Protein AF-A0A2R6EDV0-F1 (afdb_monomer_lite)

Secondary structure (DSSP, 8-state):
----------------------------------------------SS-HHHHHHHTTTS---TT--SS-SSPPPPPPPPHHHHHHHHHHHHHHHHHHHHHHS---HHHHHHHHHHHHHHHHHHHHHHTT-

Radius of gyration: 31.93 Å; chains: 1; bounding box: 80×55×66 Å

Structure (mmCIF, N/CA/C/O backbone):
data_AF-A0A2R6ED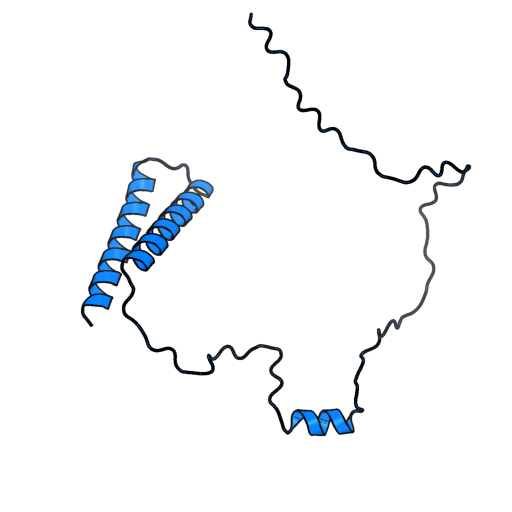V0-F1
#
_entry.id   AF-A0A2R6EDV0-F1
#
loop_
_atom_site.group_PDB
_atom_site.id
_atom_site.type_symbol
_atom_site.label_atom_id
_atom_site.label_alt_id
_atom_site.label_comp_id
_atom_site.label_asym_id
_atom_site.label_entity_id
_atom_site.label_seq_id
_atom_site.pdbx_PDB_ins_code
_atom_site.Cartn_x
_atom_site.Cartn_y
_atom_site.Cartn_z
_atom_site.occupancy
_atom_site.B_iso_or_equiv
_atom_site.auth_seq_id
_atom_site.auth_comp_id
_atom_site.auth_asym_id
_atom_site.auth_atom_id
_atom_site.pdbx_PDB_model_num
ATOM 1 N N . MET A 1 1 ? 41.538 17.116 -21.839 1.00 41.47 1 MET A N 1
ATOM 2 C CA . MET A 1 1 ? 41.287 15.895 -21.054 1.00 41.47 1 MET A CA 1
ATOM 3 C C . MET A 1 1 ? 41.319 16.351 -19.611 1.00 41.47 1 MET A C 1
ATOM 5 O O . MET A 1 1 ? 42.207 17.129 -19.294 1.00 41.47 1 MET A O 1
ATOM 9 N N . ALA A 1 2 ? 40.263 16.077 -18.849 1.00 45.62 2 ALA A N 1
ATOM 10 C CA . ALA A 1 2 ? 40.167 16.469 -17.448 1.00 45.62 2 ALA A CA 1
ATOM 11 C C . ALA A 1 2 ? 40.914 15.415 -16.627 1.00 45.62 2 ALA A C 1
ATOM 13 O O . ALA A 1 2 ? 40.583 14.234 -16.728 1.00 45.62 2 ALA A O 1
ATOM 14 N N . ASP A 1 3 ? 41.948 15.843 -15.910 1.00 56.03 3 ASP A N 1
ATOM 15 C CA . ASP A 1 3 ? 42.656 15.022 -14.933 1.00 56.03 3 ASP A CA 1
ATOM 16 C C . ASP A 1 3 ? 41.869 15.084 -13.620 1.00 56.03 3 ASP A C 1
ATOM 18 O O . ASP A 1 3 ? 42.156 15.894 -12.742 1.00 56.03 3 ASP A O 1
ATOM 22 N N . ASP A 1 4 ? 40.825 14.261 -13.521 1.00 58.25 4 ASP A N 1
ATOM 23 C CA . ASP A 1 4 ? 40.130 13.991 -12.262 1.00 58.25 4 ASP A CA 1
ATOM 24 C C . ASP A 1 4 ? 40.820 12.785 -11.602 1.00 58.25 4 ASP A C 1
ATOM 26 O O . ASP A 1 4 ? 40.333 11.651 -11.620 1.00 58.25 4 ASP A O 1
ATOM 30 N N . GLU A 1 5 ? 42.031 13.017 -11.092 1.00 60.69 5 GLU A N 1
ATOM 31 C CA . GLU A 1 5 ? 42.750 12.059 -10.257 1.00 60.69 5 GLU A CA 1
ATOM 32 C C . GLU A 1 5 ? 42.024 11.939 -8.915 1.00 60.69 5 GLU A C 1
ATOM 34 O O . GLU A 1 5 ? 42.136 12.796 -8.047 1.00 60.69 5 GLU A O 1
ATOM 39 N N . ALA A 1 6 ? 41.236 10.870 -8.807 1.00 57.75 6 ALA A N 1
ATOM 40 C CA . ALA A 1 6 ? 40.960 10.110 -7.597 1.00 57.75 6 ALA A CA 1
ATOM 41 C C . ALA A 1 6 ? 41.146 10.876 -6.273 1.00 57.75 6 ALA A C 1
ATOM 43 O O . ALA A 1 6 ? 42.184 10.774 -5.616 1.00 57.75 6 ALA A O 1
ATOM 44 N N . ASP A 1 7 ? 40.064 11.503 -5.807 1.00 60.75 7 ASP A N 1
ATOM 45 C CA . ASP A 1 7 ? 39.774 11.569 -4.376 1.00 60.75 7 ASP A CA 1
ATOM 46 C C . ASP A 1 7 ? 39.619 10.124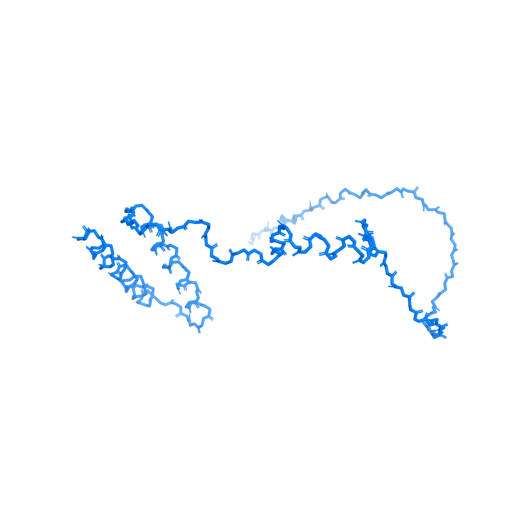 -3.864 1.00 60.75 7 ASP A C 1
ATOM 48 O O . ASP A 1 7 ? 38.520 9.592 -3.695 1.00 60.75 7 ASP A O 1
ATOM 52 N N . GLU A 1 8 ? 40.745 9.428 -3.713 1.00 64.31 8 GLU A N 1
ATOM 53 C CA . GLU A 1 8 ? 40.834 8.128 -3.080 1.00 64.31 8 GLU A CA 1
ATOM 54 C C . GLU A 1 8 ? 40.611 8.350 -1.590 1.00 64.31 8 GLU A C 1
ATOM 56 O O . GLU A 1 8 ? 41.459 8.880 -0.871 1.00 64.31 8 GLU A O 1
ATOM 61 N N . TRP A 1 9 ? 39.425 7.971 -1.137 1.00 64.81 9 TRP A N 1
ATOM 62 C CA . TRP A 1 9 ? 39.020 8.025 0.255 1.00 64.81 9 TRP A CA 1
ATOM 63 C C . TRP A 1 9 ? 39.997 7.200 1.104 1.00 64.81 9 TRP A C 1
ATOM 65 O O . TRP A 1 9 ? 39.885 5.979 1.201 1.00 64.81 9 TRP A O 1
ATOM 75 N N . ARG A 1 10 ? 40.975 7.865 1.727 1.00 59.44 10 ARG A N 1
ATOM 76 C CA . ARG A 1 10 ? 41.903 7.254 2.682 1.00 59.44 10 ARG A CA 1
ATOM 77 C C . ARG A 1 10 ? 41.228 7.197 4.046 1.00 59.44 10 ARG A C 1
ATOM 79 O O . ARG A 1 10 ? 41.214 8.172 4.791 1.00 59.44 10 ARG A O 1
ATOM 86 N N . PHE A 1 11 ? 40.658 6.040 4.364 1.00 53.22 11 PHE A N 1
ATOM 87 C CA . PHE A 1 11 ? 40.275 5.710 5.731 1.00 53.22 11 PHE A CA 1
ATOM 88 C C . PHE A 1 11 ? 41.572 5.554 6.537 1.00 53.22 11 PHE A C 1
ATOM 90 O O . PHE A 1 11 ? 42.304 4.584 6.350 1.00 53.22 11 PHE A O 1
ATOM 97 N N . SER A 1 12 ? 41.909 6.524 7.387 1.00 60.94 12 SER A N 1
ATOM 98 C CA . SER A 1 12 ? 42.951 6.332 8.394 1.00 60.94 12 SER A CA 1
ATOM 99 C C . SER A 1 12 ? 42.396 5.371 9.443 1.00 60.94 12 SER A C 1
ATOM 101 O O . SER A 1 12 ? 41.652 5.780 10.334 1.00 60.94 12 SER A O 1
ATOM 103 N N . VAL A 1 13 ? 42.685 4.081 9.271 1.00 62.53 13 VAL A N 1
ATOM 104 C CA . VAL A 1 13 ? 42.535 3.079 10.327 1.00 62.53 13 VAL A CA 1
ATOM 105 C C . VAL A 1 13 ? 43.609 3.399 11.359 1.00 62.53 13 VAL A C 1
ATOM 107 O O . VAL A 1 13 ? 44.797 3.278 11.076 1.00 62.53 13 VAL A O 1
ATOM 110 N N . ASP A 1 14 ? 43.177 3.896 12.511 1.00 64.81 14 ASP A N 1
ATOM 111 C CA . ASP A 1 14 ? 44.024 4.007 13.692 1.00 64.81 14 ASP A CA 1
ATOM 112 C C . ASP A 1 14 ? 44.244 2.573 14.195 1.00 64.81 14 ASP A C 1
ATOM 114 O O . ASP A 1 14 ? 43.309 1.911 14.654 1.00 64.81 14 ASP A O 1
ATOM 118 N N . GLU A 1 15 ? 45.445 2.045 13.969 1.00 62.72 15 GLU A N 1
ATOM 119 C CA . GLU A 1 15 ? 45.875 0.724 14.426 1.00 62.72 15 GLU A CA 1
ATOM 120 C C . GLU A 1 15 ? 45.986 0.777 15.957 1.00 62.72 15 GLU A C 1
ATOM 122 O O . GLU A 1 15 ? 46.938 1.321 16.510 1.00 62.72 15 GLU A O 1
ATOM 127 N N . VAL A 1 16 ? 44.980 0.259 16.662 1.00 62.09 16 VAL A N 1
ATOM 128 C CA . VAL A 1 16 ? 45.017 0.081 18.120 1.00 62.09 16 VAL A CA 1
ATOM 129 C C . VAL A 1 16 ? 45.170 -1.400 18.440 1.00 62.09 16 VAL A C 1
ATOM 131 O O . VAL A 1 16 ? 44.193 -2.115 18.662 1.00 62.09 16 VAL A O 1
ATOM 134 N N . GLY A 1 17 ? 46.424 -1.842 18.481 1.00 51.31 17 GLY A N 1
ATOM 135 C CA . GLY A 1 17 ? 46.855 -3.121 19.036 1.00 51.31 17 GLY A CA 1
ATOM 136 C C . GLY A 1 17 ? 48.156 -2.912 19.821 1.00 51.31 17 GLY A C 1
ATOM 137 O O . GLY A 1 17 ? 49.001 -2.155 19.353 1.00 51.31 17 GLY A O 1
ATOM 138 N N . PRO A 1 18 ? 48.301 -3.479 21.032 1.00 59.28 18 PRO A N 1
ATOM 139 C CA . PRO A 1 18 ? 49.484 -3.263 21.858 1.00 59.28 18 PRO A CA 1
ATOM 140 C C . PRO A 1 18 ? 50.734 -3.855 21.190 1.00 59.28 18 PRO A C 1
ATOM 142 O O . PRO A 1 18 ? 50.713 -5.001 20.745 1.00 59.28 18 PRO A O 1
ATOM 145 N N . ASP A 1 19 ? 51.796 -3.050 21.129 1.00 60.91 19 ASP A N 1
ATOM 146 C CA . ASP A 1 19 ? 53.118 -3.440 20.637 1.00 60.91 19 ASP A CA 1
ATOM 147 C C . ASP A 1 19 ? 53.734 -4.506 21.556 1.00 60.91 19 ASP A C 1
ATOM 149 O O . ASP A 1 19 ? 54.302 -4.164 22.589 1.00 60.91 19 ASP A O 1
ATOM 153 N N . ASP A 1 20 ? 53.661 -5.777 21.162 1.00 51.28 20 ASP A N 1
ATOM 154 C CA . ASP A 1 20 ? 54.466 -6.855 21.742 1.00 51.28 20 ASP A CA 1
ATOM 155 C C . ASP A 1 20 ? 55.072 -7.698 20.600 1.00 51.28 20 ASP A C 1
ATOM 157 O O . ASP A 1 20 ? 54.570 -8.760 20.227 1.00 51.28 20 ASP A O 1
ATOM 161 N N . GLU A 1 21 ? 56.159 -7.200 20.000 1.00 47.72 21 GLU A N 1
ATOM 162 C CA . GLU A 1 21 ? 57.048 -8.001 19.151 1.00 47.72 21 GLU A CA 1
ATOM 163 C C . GLU A 1 21 ? 58.060 -8.755 20.027 1.00 47.72 21 GLU A C 1
ATOM 165 O O . GLU A 1 21 ? 59.208 -8.339 20.158 1.00 47.72 21 GLU A O 1
ATOM 170 N N . ASP A 1 22 ? 57.645 -9.890 20.595 1.00 48.06 22 ASP A N 1
ATOM 171 C CA . ASP A 1 22 ? 58.561 -10.900 21.136 1.00 48.06 22 ASP A CA 1
ATOM 172 C C . ASP A 1 22 ? 58.497 -12.180 20.278 1.00 48.06 22 ASP A C 1
ATOM 174 O O . ASP A 1 22 ? 57.624 -13.033 20.404 1.00 48.06 22 ASP A O 1
ATOM 178 N N . GLU A 1 23 ? 59.449 -12.250 19.349 1.00 45.22 23 GLU A N 1
ATOM 179 C CA . GLU A 1 23 ? 60.275 -13.409 18.988 1.00 45.22 23 GLU A CA 1
ATOM 180 C C . GLU A 1 23 ? 59.673 -14.835 18.834 1.00 45.22 23 GLU A C 1
ATOM 182 O O . GLU A 1 23 ? 59.337 -15.536 19.784 1.00 45.22 23 GLU A O 1
ATOM 187 N N . ASN A 1 24 ? 59.875 -15.347 17.611 1.00 37.47 24 ASN A N 1
ATOM 188 C CA . ASN A 1 24 ? 60.375 -16.692 17.277 1.00 37.47 24 ASN A CA 1
ATOM 189 C C . ASN A 1 24 ? 59.424 -17.913 17.225 1.00 37.47 24 ASN A C 1
ATOM 191 O O . ASN A 1 24 ? 59.186 -18.613 18.201 1.00 37.47 24 ASN A O 1
ATOM 195 N N . GLU A 1 25 ? 59.139 -18.275 15.965 1.00 47.78 25 GLU A N 1
ATOM 196 C CA . GLU A 1 25 ? 59.270 -19.613 15.358 1.00 47.78 25 GLU A CA 1
ATOM 197 C C . GLU A 1 25 ? 58.378 -20.789 15.813 1.00 47.78 25 GLU A C 1
ATOM 199 O O . GLU A 1 25 ? 58.382 -21.199 16.971 1.00 47.78 25 GLU A O 1
ATOM 204 N N . ARG A 1 26 ? 57.859 -21.477 14.771 1.00 40.47 26 ARG A N 1
ATOM 205 C CA . ARG A 1 26 ? 57.328 -22.863 14.673 1.00 40.47 26 ARG A CA 1
ATOM 206 C C . ARG A 1 26 ? 55.802 -22.913 14.619 1.00 40.47 26 ARG A C 1
ATOM 208 O O . ARG A 1 26 ? 55.127 -22.285 15.410 1.00 40.47 26 ARG A O 1
ATOM 215 N N . GLU A 1 27 ? 55.145 -23.667 13.753 1.00 42.34 27 GLU A N 1
ATOM 216 C CA . GLU A 1 27 ? 55.512 -24.574 12.668 1.00 42.34 27 GLU A CA 1
ATOM 217 C C . GLU A 1 27 ? 54.162 -24.915 12.012 1.00 42.34 27 GLU A C 1
ATOM 219 O O . GLU A 1 27 ? 53.155 -25.092 12.701 1.00 42.34 27 GLU A O 1
ATOM 224 N N . ALA A 1 28 ? 54.097 -24.938 10.682 1.00 48.19 28 ALA A N 1
ATOM 225 C CA . ALA A 1 28 ? 52.889 -25.344 9.978 1.00 48.19 28 ALA A CA 1
ATOM 226 C C . ALA A 1 28 ? 52.630 -26.840 10.222 1.00 48.19 28 ALA A C 1
ATOM 228 O O . ALA A 1 28 ? 53.449 -27.674 9.848 1.00 48.19 28 ALA A O 1
ATOM 229 N N . GLY A 1 29 ? 51.480 -27.182 10.805 1.00 34.75 29 GLY A N 1
ATOM 230 C CA . GLY A 1 29 ? 51.117 -28.571 11.078 1.00 34.75 29 GLY A CA 1
ATOM 231 C C . GLY A 1 29 ? 49.612 -28.772 11.190 1.00 34.75 29 GLY A C 1
ATOM 232 O O . GLY A 1 29 ? 49.075 -28.911 12.282 1.00 34.75 29 GLY A O 1
ATOM 233 N N . TRP A 1 30 ? 48.926 -28.804 10.048 1.00 42.41 30 TRP A N 1
ATOM 234 C CA . TRP A 1 30 ? 47.601 -29.413 9.957 1.00 42.41 30 TRP A CA 1
ATOM 235 C C . TRP A 1 30 ? 47.757 -30.931 10.061 1.00 42.41 30 TRP A C 1
ATOM 237 O O . TRP A 1 30 ? 48.351 -31.539 9.171 1.00 42.41 30 TRP A O 1
ATOM 247 N N . GLY A 1 31 ? 47.200 -31.548 11.105 1.00 37.03 31 GLY A N 1
ATOM 248 C CA . GLY A 1 31 ? 47.029 -32.998 11.125 1.00 37.03 31 GLY A CA 1
ATOM 249 C C . GLY A 1 31 ? 46.811 -33.637 12.492 1.00 37.03 31 GLY A C 1
ATOM 250 O O . GLY A 1 31 ? 47.756 -33.814 13.249 1.00 37.03 31 GLY A O 1
ATOM 251 N N . ASN A 1 32 ? 45.586 -34.146 12.652 1.00 39.41 32 ASN A N 1
ATOM 252 C CA . ASN A 1 32 ? 45.278 -35.479 13.177 1.00 39.41 32 ASN A CA 1
ATOM 253 C C . ASN A 1 32 ? 44.943 -35.627 14.675 1.00 39.41 32 ASN A C 1
ATOM 255 O O . ASN A 1 32 ? 45.808 -35.845 15.518 1.00 39.41 32 ASN A O 1
ATOM 259 N N . ASP A 1 33 ? 43.628 -35.635 14.915 1.00 49.75 33 ASP A N 1
ATOM 260 C CA . ASP A 1 33 ? 42.868 -36.642 15.670 1.00 49.75 33 ASP A CA 1
ATOM 261 C C . ASP A 1 33 ? 43.414 -37.077 17.036 1.00 49.75 33 ASP A C 1
ATOM 263 O O . ASP A 1 33 ? 44.227 -37.994 17.162 1.00 49.75 33 ASP A O 1
ATOM 267 N N . GLY A 1 34 ? 42.845 -36.461 18.073 1.00 37.81 34 GLY A N 1
ATOM 268 C CA . GLY A 1 34 ? 42.925 -36.897 19.460 1.00 37.81 34 GLY A CA 1
ATOM 269 C C . GLY A 1 34 ? 41.529 -36.969 20.069 1.00 37.81 34 GLY A C 1
ATOM 270 O O . GLY A 1 34 ? 40.964 -35.958 20.469 1.00 37.81 34 GLY A O 1
ATOM 271 N N . ASP A 1 35 ? 40.997 -38.184 20.087 1.00 52.44 35 ASP A N 1
ATOM 272 C CA . ASP A 1 35 ? 39.906 -38.693 20.915 1.00 52.44 35 ASP A CA 1
ATOM 273 C C . ASP A 1 35 ? 39.819 -38.041 22.314 1.00 52.44 35 ASP A C 1
ATOM 275 O O . ASP A 1 35 ? 40.732 -38.174 23.130 1.00 52.44 35 ASP A O 1
ATOM 279 N N . ALA A 1 36 ? 38.700 -37.366 22.594 1.00 49.06 36 ALA A N 1
ATOM 280 C CA . ALA A 1 36 ? 38.242 -37.061 23.946 1.00 49.06 36 ALA A CA 1
ATOM 281 C C . ALA A 1 36 ? 36.705 -37.097 23.980 1.00 49.06 36 ALA A C 1
ATOM 283 O O . ALA A 1 36 ? 35.997 -36.207 23.511 1.00 49.06 36 ALA A O 1
ATOM 284 N N . THR A 1 37 ? 36.217 -38.215 24.496 1.00 48.75 37 THR A N 1
ATOM 285 C CA . THR A 1 37 ? 34.878 -38.505 25.008 1.00 48.75 37 THR A CA 1
ATOM 286 C C . THR A 1 37 ? 34.068 -37.309 25.526 1.00 48.75 37 THR A C 1
ATOM 288 O O . THR A 1 37 ? 34.538 -36.567 26.379 1.00 48.75 37 THR A O 1
ATOM 291 N N . ARG A 1 38 ? 32.827 -37.240 25.020 1.00 51.91 38 ARG A N 1
ATOM 292 C CA . ARG A 1 38 ? 31.525 -36.968 25.671 1.00 51.91 38 ARG A CA 1
ATOM 293 C C . ARG A 1 38 ? 31.486 -36.317 27.066 1.00 51.91 38 ARG A C 1
ATOM 295 O O . ARG A 1 38 ? 32.224 -36.692 27.966 1.00 51.91 38 ARG A O 1
ATOM 302 N N . ASP A 1 39 ? 30.421 -35.524 27.204 1.00 53.16 39 ASP A N 1
ATOM 303 C CA . ASP A 1 39 ? 29.803 -34.979 28.421 1.00 53.16 39 ASP A CA 1
ATOM 304 C C . ASP A 1 39 ? 30.332 -33.608 28.850 1.00 53.16 39 ASP A C 1
ATOM 306 O O . ASP A 1 39 ? 31.021 -33.463 29.854 1.00 53.16 39 ASP A O 1
ATOM 310 N N . ASP A 1 40 ? 29.935 -32.580 28.094 1.00 46.19 40 ASP A N 1
ATOM 311 C CA . ASP A 1 40 ? 29.890 -31.208 28.607 1.00 46.19 40 ASP A CA 1
ATOM 312 C C . ASP A 1 40 ? 28.419 -30.820 28.828 1.00 46.19 40 ASP A C 1
ATOM 314 O O . ASP A 1 40 ? 27.806 -30.052 28.082 1.00 46.19 40 ASP A O 1
ATOM 318 N N . ASP A 1 41 ? 27.822 -31.460 29.839 1.00 55.94 41 ASP A N 1
ATOM 319 C CA . ASP A 1 41 ? 26.606 -30.981 30.492 1.00 55.94 41 ASP A CA 1
ATOM 320 C C . ASP A 1 41 ? 26.958 -29.685 31.235 1.00 55.94 41 ASP A C 1
ATOM 322 O O . ASP A 1 41 ? 27.313 -29.672 32.417 1.00 55.94 41 ASP A O 1
ATOM 326 N N . GLY A 1 42 ? 26.881 -28.571 30.506 1.00 53.69 42 GLY A N 1
ATOM 327 C CA . GLY A 1 42 ? 26.992 -27.236 31.078 1.00 53.69 42 GLY A CA 1
ATOM 328 C C . GLY A 1 42 ? 25.950 -27.021 32.191 1.00 53.69 42 GLY A C 1
ATOM 329 O O . GLY A 1 42 ? 24.832 -27.534 32.111 1.00 53.69 42 GLY A O 1
ATOM 330 N N . PRO A 1 43 ? 26.282 -26.261 33.249 1.00 52.88 43 PRO A N 1
ATOM 331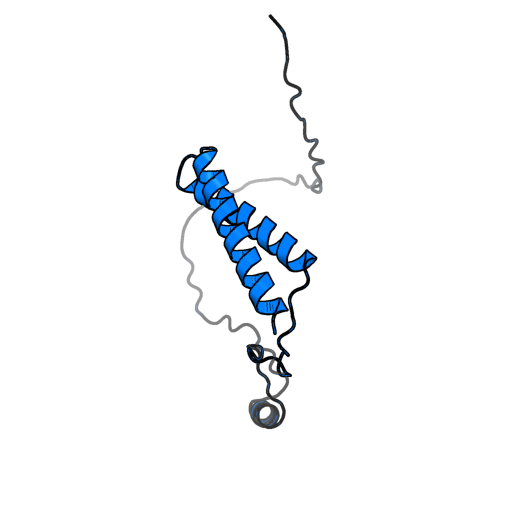 C CA . PRO A 1 43 ? 25.509 -26.236 34.485 1.00 52.88 43 PRO A CA 1
ATOM 332 C C . PRO A 1 43 ? 24.123 -25.611 34.286 1.00 52.88 43 PRO A C 1
ATOM 334 O O . PRO A 1 43 ? 23.967 -24.389 34.270 1.00 52.88 43 PRO A O 1
ATOM 337 N N . THR A 1 44 ? 23.081 -26.440 34.223 1.00 55.31 44 THR A N 1
ATOM 338 C CA . THR A 1 44 ? 21.718 -25.992 34.519 1.00 55.31 44 THR A CA 1
ATOM 339 C C . THR A 1 44 ? 21.641 -25.642 35.996 1.00 55.31 44 THR A C 1
ATOM 341 O O . THR A 1 44 ? 21.560 -26.509 36.865 1.00 55.31 44 THR A O 1
ATOM 344 N N . VAL A 1 45 ? 21.677 -24.345 36.286 1.00 51.84 45 VAL A N 1
ATOM 345 C CA . VAL A 1 45 ? 21.386 -23.803 37.611 1.00 51.84 45 VAL A CA 1
ATOM 346 C C . VAL A 1 45 ? 19.890 -23.981 37.878 1.00 51.84 45 VAL A C 1
ATOM 348 O O . VAL A 1 45 ? 19.081 -23.098 37.616 1.00 51.84 45 VAL A O 1
ATOM 351 N N . THR A 1 46 ? 19.504 -25.144 38.396 1.00 52.72 46 THR A N 1
ATOM 352 C CA . THR A 1 46 ? 18.223 -25.327 39.083 1.00 52.72 46 THR A CA 1
ATOM 353 C C . THR A 1 46 ? 18.409 -24.923 40.540 1.00 52.72 46 THR A C 1
ATOM 355 O O . THR A 1 46 ? 18.915 -25.699 41.355 1.00 52.72 46 THR A O 1
ATOM 358 N N . VAL A 1 47 ? 18.025 -23.692 40.886 1.00 56.69 47 VAL A N 1
ATOM 359 C CA . VAL A 1 47 ? 17.838 -23.308 42.292 1.00 56.69 47 VAL A CA 1
ATOM 360 C C . VAL A 1 47 ? 16.544 -23.965 42.767 1.00 56.69 47 VAL A C 1
ATOM 362 O O . VAL A 1 47 ? 15.461 -23.417 42.623 1.00 56.69 47 VAL A O 1
ATOM 365 N N . GLY A 1 48 ? 16.676 -25.177 43.303 1.00 55.53 48 GLY A N 1
ATOM 366 C CA . GLY A 1 48 ? 15.569 -25.974 43.826 1.00 55.53 48 GLY A CA 1
ATOM 367 C C . GLY A 1 48 ? 15.498 -27.336 43.153 1.00 55.53 48 GLY A C 1
ATOM 368 O O . GLY A 1 48 ? 15.292 -27.422 41.949 1.00 55.53 48 GLY A O 1
ATOM 369 N N . GLY A 1 49 ? 15.698 -28.400 43.932 1.00 56.09 49 GLY A N 1
ATOM 370 C CA . GLY A 1 49 ? 15.638 -29.778 43.446 1.00 56.09 49 GLY A CA 1
ATOM 371 C C . GLY A 1 49 ? 14.277 -30.162 42.839 1.00 56.09 49 GLY A C 1
ATOM 372 O O . GLY A 1 49 ? 13.328 -29.376 42.884 1.00 56.09 49 GLY A O 1
ATOM 373 N N . PRO A 1 50 ? 14.149 -31.391 42.307 1.00 52.31 50 PRO A N 1
ATOM 374 C CA . PRO A 1 50 ? 12.956 -31.860 41.587 1.00 52.31 50 PRO A CA 1
ATOM 375 C C . PRO A 1 50 ? 11.652 -31.763 42.397 1.00 52.31 50 PRO A C 1
ATOM 377 O O . PRO A 1 50 ? 10.572 -31.688 41.820 1.00 52.31 50 PRO A O 1
ATOM 380 N N . GLU A 1 51 ? 11.749 -31.703 43.724 1.00 54.16 51 GLU A N 1
ATOM 381 C CA . GLU A 1 51 ? 10.616 -31.498 44.632 1.00 54.16 51 GLU A CA 1
ATOM 382 C C . GLU A 1 51 ? 10.120 -30.037 44.648 1.00 54.16 51 GLU A C 1
ATOM 384 O O . GLU A 1 51 ? 8.916 -29.813 44.704 1.00 54.16 51 GLU A O 1
ATOM 389 N N . ARG A 1 52 ? 11.006 -29.040 44.481 1.00 52.88 52 ARG A N 1
ATOM 390 C CA . ARG A 1 52 ? 10.623 -27.619 44.358 1.00 52.88 52 ARG A CA 1
ATOM 391 C C . ARG A 1 52 ? 10.096 -27.285 42.961 1.00 52.88 52 ARG A C 1
ATOM 393 O O . ARG A 1 52 ? 9.175 -26.490 42.826 1.00 52.88 52 ARG A O 1
ATOM 400 N N . ALA A 1 53 ? 10.633 -27.939 41.929 1.00 52.41 53 ALA A N 1
ATOM 401 C CA . ALA A 1 53 ? 10.127 -27.815 40.562 1.00 52.41 53 ALA A CA 1
ATOM 402 C C . ALA A 1 53 ? 8.672 -28.308 40.435 1.00 52.41 53 ALA A C 1
ATOM 404 O O . ALA A 1 53 ? 7.899 -27.747 39.666 1.00 52.41 53 ALA A O 1
ATOM 405 N N . ALA A 1 54 ? 8.272 -29.321 41.211 1.00 53.38 54 ALA A N 1
ATOM 406 C CA . ALA A 1 54 ? 6.888 -29.795 41.247 1.00 53.38 54 ALA A CA 1
ATOM 407 C C . ALA A 1 54 ? 5.936 -28.827 41.984 1.00 53.38 54 ALA A C 1
ATOM 409 O O . ALA A 1 54 ? 4.774 -28.694 41.591 1.00 53.38 54 ALA A O 1
ATOM 410 N N . GLU A 1 55 ? 6.425 -28.125 43.012 1.00 48.06 55 GLU A N 1
ATOM 411 C CA . GLU A 1 55 ? 5.655 -27.101 43.733 1.00 48.06 55 GLU A CA 1
ATOM 412 C C . GLU A 1 55 ? 5.521 -25.795 42.925 1.00 48.06 55 GLU A C 1
ATOM 414 O O . GLU A 1 55 ? 4.429 -25.239 42.855 1.00 48.06 55 GLU A O 1
ATOM 419 N N . GLU A 1 56 ? 6.565 -25.348 42.216 1.00 50.22 56 GLU A N 1
ATOM 420 C CA . GLU A 1 56 ? 6.517 -24.120 41.394 1.00 50.22 56 GLU A CA 1
ATOM 421 C C . GLU A 1 56 ? 5.710 -24.279 40.091 1.00 50.22 56 GLU A C 1
ATOM 423 O O . GLU A 1 56 ? 5.167 -23.303 39.579 1.00 50.22 56 GLU A O 1
ATOM 428 N N . LEU A 1 57 ? 5.541 -25.506 39.580 1.00 53.28 57 LEU A N 1
ATOM 429 C CA . LEU A 1 57 ? 4.639 -25.792 38.452 1.00 53.28 57 LEU A CA 1
ATOM 430 C C . LEU A 1 57 ? 3.149 -25.715 38.822 1.00 53.28 57 LEU A C 1
ATOM 432 O O . LEU A 1 57 ? 2.302 -25.723 37.927 1.00 53.28 57 LEU A O 1
ATOM 436 N N . SER A 1 58 ? 2.824 -25.678 40.117 1.00 54.72 58 SER A N 1
ATOM 437 C CA . SER A 1 58 ? 1.442 -25.770 40.595 1.00 54.72 58 SER A CA 1
ATOM 438 C C . SER A 1 58 ? 0.814 -24.420 40.950 1.00 54.72 58 SER A C 1
ATOM 440 O O . SER A 1 58 ? -0.409 -24.371 41.080 1.00 54.72 58 SER A O 1
ATOM 442 N N . GLU A 1 59 ? 1.587 -23.330 41.066 1.00 56.28 59 GLU A N 1
ATOM 443 C CA . GLU A 1 59 ? 1.042 -22.055 41.572 1.00 56.28 59 GLU A CA 1
ATOM 444 C C . GLU A 1 59 ? 1.254 -20.804 40.709 1.00 56.28 59 GLU A C 1
ATOM 446 O O . GLU A 1 59 ? 0.557 -19.826 40.946 1.00 56.28 59 GLU A O 1
ATOM 451 N N . GLU A 1 60 ? 2.067 -20.800 39.650 1.00 59.50 60 GLU A N 1
ATOM 452 C CA . GLU A 1 60 ? 2.098 -19.630 38.758 1.00 59.50 60 GLU A CA 1
ATOM 453 C C . GLU A 1 60 ? 2.485 -20.036 37.331 1.00 59.50 60 GLU A C 1
ATOM 455 O O . GLU A 1 60 ? 3.527 -20.641 37.089 1.00 59.50 60 GLU A O 1
ATOM 460 N N . GLY A 1 61 ? 1.615 -19.735 36.364 1.00 58.81 61 GLY A N 1
ATOM 461 C CA . GLY A 1 61 ? 1.755 -20.134 34.965 1.00 58.81 61 GLY A CA 1
ATOM 462 C C . GLY A 1 61 ? 3.019 -19.587 34.295 1.00 58.81 61 GLY A C 1
ATOM 463 O O . GLY A 1 61 ? 2.995 -18.531 33.666 1.00 58.81 61 GLY A O 1
ATOM 464 N N . GLY A 1 62 ? 4.112 -20.345 34.359 1.00 61.06 62 GLY A N 1
ATOM 465 C CA . GLY A 1 62 ? 5.363 -20.094 33.648 1.00 61.06 62 GLY A CA 1
ATOM 466 C C . GLY A 1 62 ? 5.269 -20.408 32.154 1.00 61.06 62 GLY A C 1
ATOM 467 O O . GLY A 1 62 ? 5.901 -21.342 31.665 1.00 61.06 62 GLY A O 1
ATOM 468 N N . ASN A 1 63 ? 4.501 -19.621 31.399 1.00 65.88 63 ASN A N 1
ATOM 469 C CA . ASN A 1 63 ? 4.562 -19.636 29.937 1.00 65.88 63 ASN A CA 1
ATOM 470 C C . ASN A 1 63 ? 5.789 -18.834 29.459 1.00 65.88 63 ASN A C 1
ATOM 472 O O . ASN A 1 63 ? 5.694 -17.642 29.181 1.00 65.88 63 ASN A O 1
ATOM 476 N N . VAL A 1 64 ? 6.937 -19.495 29.282 1.00 61.28 64 VAL A N 1
ATOM 477 C CA . VAL A 1 64 ? 8.114 -18.919 28.585 1.00 61.28 64 VAL A CA 1
ATOM 478 C C . VAL A 1 64 ? 7.869 -18.653 27.093 1.00 61.28 64 VAL A C 1
ATOM 480 O O . VAL A 1 64 ? 8.654 -17.969 26.447 1.00 61.28 64 VAL A O 1
ATOM 483 N N . ALA A 1 65 ? 6.762 -19.153 26.541 1.00 66.06 65 ALA A N 1
ATOM 484 C CA . ALA A 1 65 ? 6.384 -18.938 25.147 1.00 66.06 65 ALA A CA 1
ATOM 485 C C . ALA A 1 65 ? 5.636 -17.614 24.893 1.00 66.06 65 ALA A C 1
ATOM 487 O O . ALA A 1 65 ? 5.331 -17.312 23.742 1.00 66.06 65 ALA A O 1
ATOM 488 N N . GLY A 1 66 ? 5.337 -16.829 25.939 1.00 63.00 66 GLY A N 1
ATOM 489 C CA . GLY A 1 66 ? 4.449 -15.671 25.839 1.00 63.00 66 GLY A CA 1
ATOM 490 C C . GLY A 1 66 ? 3.010 -16.092 25.519 1.00 63.00 66 GLY A C 1
ATOM 491 O O . GLY A 1 66 ? 2.742 -16.983 24.713 1.00 63.00 66 GLY A O 1
ATOM 492 N N . THR A 1 67 ? 2.027 -15.478 26.168 1.00 67.38 67 THR A N 1
ATOM 493 C CA . THR A 1 67 ? 0.634 -15.726 25.797 1.00 67.38 67 THR A CA 1
ATOM 494 C C . THR A 1 67 ? 0.378 -15.037 24.454 1.00 67.38 67 THR A C 1
ATOM 496 O O . THR A 1 67 ? 0.375 -13.813 24.369 1.00 67.38 67 THR A O 1
ATOM 499 N N . LEU A 1 68 ? 0.150 -15.806 23.382 1.00 66.56 68 LEU A N 1
ATOM 500 C CA . LEU A 1 68 ? -0.298 -15.253 22.087 1.00 66.56 68 LEU A CA 1
ATOM 501 C C . LEU A 1 68 ? -1.669 -14.562 22.196 1.00 66.56 68 LEU A C 1
ATOM 503 O O . LEU A 1 68 ? -2.075 -13.818 21.305 1.00 66.56 68 LEU A O 1
ATOM 507 N N . ALA A 1 69 ? -2.386 -14.826 23.289 1.00 72.81 69 ALA A N 1
ATOM 508 C CA . ALA A 1 69 ? -3.597 -14.123 23.649 1.00 72.81 69 ALA A CA 1
ATOM 509 C C . ALA A 1 69 ? -3.241 -12.854 24.445 1.00 72.81 69 ALA A C 1
ATOM 511 O O . ALA A 1 69 ? -2.552 -12.956 25.468 1.00 72.81 69 ALA A O 1
ATOM 512 N N . PRO A 1 70 ? -3.711 -11.672 24.016 1.00 71.38 70 PRO A N 1
ATOM 513 C CA . PRO A 1 70 ? -3.609 -10.470 24.828 1.00 71.38 70 PRO A CA 1
ATOM 514 C C . PRO A 1 70 ? -4.368 -10.664 26.151 1.00 71.38 70 PRO A C 1
ATOM 516 O O . PRO A 1 70 ? -5.427 -11.291 26.185 1.00 71.38 70 PRO A O 1
ATOM 519 N N . GLY A 1 71 ? -3.825 -10.117 27.246 1.00 80.31 71 GLY A N 1
ATOM 520 C CA . GLY A 1 71 ? -4.410 -10.223 28.595 1.00 80.31 71 GLY A CA 1
ATOM 521 C C . GLY A 1 71 ? -5.771 -9.529 28.757 1.00 80.31 71 GLY A C 1
ATOM 522 O O . GLY A 1 71 ? -6.424 -9.667 29.787 1.00 80.31 71 GLY A O 1
ATOM 523 N N . SER A 1 72 ? -6.213 -8.802 27.734 1.00 80.00 72 SER A N 1
ATOM 524 C CA . SER A 1 72 ? -7.543 -8.223 27.607 1.00 80.00 72 SER A CA 1
ATOM 525 C C . SER A 1 72 ? -7.995 -8.281 26.148 1.00 80.00 72 SER A C 1
ATOM 527 O O . SER A 1 72 ? -7.178 -8.313 25.225 1.00 80.00 72 SER A O 1
ATOM 529 N N . ALA A 1 73 ? -9.312 -8.297 25.931 1.00 80.69 73 ALA A N 1
ATOM 530 C CA . ALA A 1 73 ? -9.860 -8.169 24.588 1.00 80.69 73 ALA A CA 1
ATOM 531 C C . ALA A 1 73 ? -9.439 -6.816 23.989 1.00 80.69 73 ALA A C 1
ATOM 533 O O . ALA A 1 73 ? -9.595 -5.773 24.625 1.00 80.69 73 ALA A O 1
ATOM 534 N N . VAL A 1 74 ? -8.889 -6.841 22.774 1.00 82.12 74 VAL A N 1
ATOM 535 C CA . VAL A 1 74 ? -8.584 -5.621 22.022 1.00 82.12 74 VAL A CA 1
ATOM 536 C C . VAL A 1 74 ? -9.883 -5.126 21.401 1.00 82.12 74 VAL A C 1
ATOM 538 O O . VAL A 1 74 ? -10.469 -5.819 20.570 1.00 82.12 74 VAL A O 1
ATOM 541 N N . GLU A 1 75 ? -10.327 -3.936 21.800 1.00 80.75 75 GLU A N 1
ATOM 542 C CA . GLU A 1 75 ? -11.511 -3.314 21.211 1.00 80.75 75 GLU A CA 1
ATOM 543 C C . GLU A 1 75 ? -11.184 -2.821 19.789 1.00 80.75 75 GLU A C 1
ATOM 545 O O . GLU A 1 75 ? -10.214 -2.071 19.611 1.00 80.75 75 GLU A O 1
ATOM 550 N N . PRO A 1 76 ? -11.953 -3.213 18.758 1.00 78.12 76 PRO A N 1
ATOM 551 C CA . PRO A 1 76 ? -11.762 -2.692 17.411 1.00 78.12 76 PRO A CA 1
ATOM 552 C C . PRO A 1 76 ? -12.045 -1.183 17.367 1.00 78.12 76 PRO A C 1
ATOM 554 O O . PRO A 1 76 ? -13.147 -0.740 17.675 1.00 78.12 76 PRO A O 1
ATOM 557 N N . GLY A 1 77 ? -11.055 -0.385 16.963 1.00 82.44 77 GLY A N 1
ATOM 558 C CA . GLY A 1 77 ? -11.209 1.060 16.767 1.00 82.44 77 GLY A CA 1
ATOM 559 C C . GLY A 1 77 ? -11.346 1.459 15.295 1.00 82.44 77 GLY A C 1
ATOM 560 O O . GLY A 1 77 ? -10.908 0.742 14.395 1.00 82.44 77 GLY A O 1
ATOM 561 N N . THR A 1 78 ? -11.901 2.646 15.035 1.00 87.94 78 THR A N 1
ATOM 562 C CA . THR A 1 78 ? -11.878 3.263 13.699 1.00 87.94 78 THR A CA 1
ATOM 563 C C . THR A 1 78 ? -10.458 3.758 13.387 1.00 87.94 78 THR A C 1
ATOM 565 O O . THR A 1 78 ? -9.873 4.481 14.199 1.00 87.94 78 THR A O 1
ATOM 568 N N . PRO A 1 79 ? -9.878 3.431 12.219 1.00 88.50 79 PRO A N 1
ATOM 569 C CA . PRO A 1 79 ? -8.529 3.860 11.888 1.00 88.50 79 PRO A CA 1
ATOM 570 C C . PRO A 1 79 ? -8.469 5.382 11.693 1.00 88.50 79 PRO A C 1
ATOM 572 O O . PRO A 1 79 ? -9.30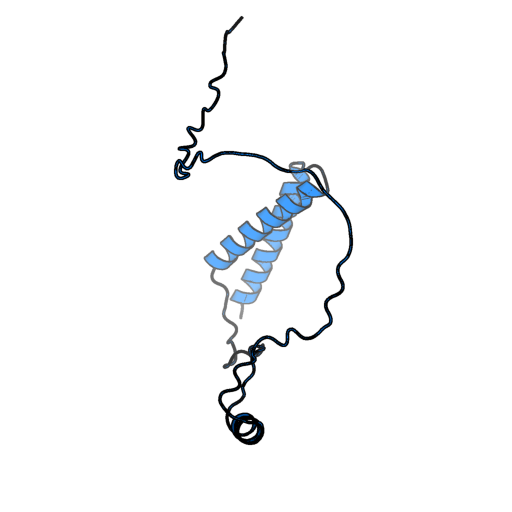9 5.980 11.017 1.00 88.50 79 PRO A O 1
ATOM 575 N N . GLY A 1 80 ? -7.447 6.020 12.267 1.00 92.38 80 GLY A N 1
ATOM 576 C CA . GLY A 1 80 ? -7.144 7.428 12.010 1.00 92.38 80 GLY A CA 1
ATOM 577 C C . GLY A 1 80 ? -6.676 7.648 10.569 1.00 92.38 80 GLY A C 1
ATOM 578 O O . GLY A 1 80 ? -6.012 6.789 9.991 1.00 92.38 80 GLY A O 1
ATOM 579 N N . PHE A 1 81 ? -6.996 8.809 9.987 1.00 94.62 81 PHE A N 1
ATOM 580 C CA . PHE A 1 81 ? -6.601 9.137 8.608 1.00 94.62 81 PHE A CA 1
ATOM 581 C C . PHE A 1 81 ? -5.079 9.081 8.407 1.00 94.62 81 PHE A C 1
ATOM 583 O O . PHE A 1 81 ? -4.612 8.506 7.431 1.00 94.62 81 PHE A O 1
ATOM 590 N N . GLU A 1 82 ? -4.317 9.637 9.349 1.00 95.38 82 GLU A N 1
ATOM 591 C CA . GLU A 1 82 ? -2.851 9.654 9.321 1.00 95.38 82 GLU A CA 1
ATOM 592 C C . GLU A 1 82 ? -2.260 8.237 9.293 1.00 95.38 82 GLU A C 1
ATOM 594 O O . GLU A 1 82 ? -1.427 7.928 8.442 1.00 95.38 82 GLU A O 1
ATOM 599 N N . ASN A 1 83 ? -2.776 7.340 10.140 1.00 94.69 83 ASN A N 1
ATOM 600 C CA . ASN A 1 83 ? -2.357 5.939 10.164 1.00 94.69 83 ASN A CA 1
ATOM 601 C C . ASN A 1 83 ? -2.633 5.250 8.824 1.00 94.69 83 ASN A C 1
ATOM 603 O O . ASN A 1 83 ? -1.778 4.527 8.316 1.00 94.69 83 ASN A O 1
ATOM 607 N N . VAL A 1 84 ? -3.806 5.492 8.226 1.00 96.62 84 VAL A N 1
ATOM 608 C CA . VAL A 1 84 ? -4.133 4.952 6.899 1.00 96.62 84 VAL A CA 1
ATOM 609 C C . VAL A 1 84 ? -3.200 5.519 5.840 1.00 96.62 84 VAL A C 1
ATOM 611 O O . VAL A 1 84 ? -2.705 4.756 5.016 1.00 96.62 84 VAL A O 1
ATOM 614 N N . ALA A 1 85 ? -2.919 6.820 5.861 1.00 97.50 85 ALA A N 1
ATOM 615 C CA . ALA A 1 85 ? -2.030 7.454 4.896 1.00 97.50 85 ALA A CA 1
ATOM 616 C C . ALA A 1 85 ? -0.611 6.866 4.961 1.00 97.50 85 ALA A C 1
ATOM 618 O O . ALA A 1 85 ? -0.077 6.465 3.926 1.00 97.50 85 ALA A O 1
ATOM 619 N N . PHE A 1 86 ? -0.031 6.729 6.157 1.00 98.00 86 PHE A N 1
ATOM 620 C CA . PHE A 1 86 ? 1.299 6.139 6.326 1.00 98.00 86 PHE A CA 1
ATOM 621 C C . PHE A 1 86 ? 1.338 4.655 5.971 1.00 98.00 86 PHE A C 1
ATOM 623 O O . PHE A 1 86 ? 2.244 4.229 5.256 1.00 98.00 86 PHE A O 1
ATOM 630 N N . ALA A 1 87 ? 0.343 3.876 6.402 1.00 97.56 87 ALA A N 1
ATOM 631 C CA . ALA A 1 87 ? 0.252 2.465 6.042 1.00 97.56 87 ALA A CA 1
ATOM 632 C C . ALA A 1 87 ? 0.119 2.282 4.522 1.00 97.56 87 ALA A C 1
ATOM 634 O O . ALA A 1 87 ? 0.782 1.428 3.939 1.00 97.56 87 ALA A O 1
ATOM 635 N N . THR A 1 88 ? -0.684 3.123 3.865 1.00 98.38 88 THR A N 1
ATOM 636 C CA . THR A 1 88 ? -0.868 3.101 2.407 1.00 98.38 88 THR A CA 1
ATOM 637 C C . THR A 1 88 ? 0.421 3.486 1.689 1.00 98.38 88 THR A C 1
ATOM 639 O O . THR A 1 88 ? 0.822 2.796 0.758 1.00 98.38 88 THR A O 1
ATOM 642 N N . ALA A 1 89 ? 1.107 4.544 2.131 1.00 98.31 89 ALA A N 1
ATOM 643 C CA . ALA A 1 89 ? 2.381 4.964 1.552 1.00 98.31 89 ALA A CA 1
ATOM 644 C C . ALA A 1 89 ? 3.456 3.874 1.691 1.00 98.31 89 ALA A C 1
ATOM 646 O O . ALA A 1 89 ? 4.137 3.558 0.715 1.00 98.31 89 ALA A O 1
ATOM 647 N N . GLY A 1 90 ? 3.557 3.252 2.871 1.00 98.56 90 GLY A N 1
ATOM 648 C CA . GLY A 1 90 ? 4.440 2.112 3.108 1.00 98.56 90 GLY A CA 1
ATOM 649 C C . GLY A 1 90 ? 4.102 0.929 2.202 1.00 98.56 90 GLY A C 1
ATOM 650 O O . GLY A 1 90 ? 4.985 0.400 1.534 1.00 98.56 90 GLY A O 1
ATOM 651 N N . ALA A 1 91 ? 2.821 0.569 2.095 1.00 98.44 91 ALA A N 1
ATOM 652 C CA . ALA A 1 91 ? 2.366 -0.515 1.229 1.00 98.44 91 ALA A CA 1
ATOM 653 C C . ALA A 1 91 ? 2.677 -0.257 -0.254 1.00 98.44 91 ALA A C 1
ATOM 655 O O . ALA A 1 91 ? 3.144 -1.164 -0.940 1.00 98.44 91 ALA A O 1
ATOM 656 N N . VAL A 1 92 ? 2.465 0.971 -0.746 1.00 98.62 92 VAL A N 1
ATOM 657 C CA . VAL A 1 92 ? 2.823 1.360 -2.120 1.00 98.62 92 VAL A CA 1
ATOM 658 C C . VAL A 1 92 ? 4.325 1.222 -2.338 1.00 98.62 92 VAL A C 1
ATOM 660 O O . VAL A 1 92 ? 4.733 0.570 -3.296 1.00 98.62 92 VAL A O 1
ATOM 663 N N . LEU A 1 93 ? 5.145 1.786 -1.447 1.00 98.50 93 LEU A N 1
ATOM 664 C CA . LEU A 1 93 ? 6.600 1.712 -1.562 1.00 98.50 93 LEU A CA 1
ATOM 665 C C . LEU A 1 93 ? 7.079 0.257 -1.585 1.00 98.50 93 LEU A C 1
ATOM 667 O O . LEU A 1 93 ? 7.804 -0.133 -2.497 1.00 98.50 93 LEU A O 1
ATOM 671 N N . THR A 1 94 ? 6.641 -0.560 -0.626 1.00 98.56 94 THR A N 1
ATOM 672 C CA . THR A 1 94 ? 7.006 -1.978 -0.553 1.00 98.56 94 THR A CA 1
ATOM 673 C C . THR A 1 94 ? 6.566 -2.734 -1.803 1.00 98.56 94 THR A C 1
ATOM 675 O O . THR A 1 94 ? 7.366 -3.471 -2.373 1.00 98.56 94 THR A O 1
ATOM 678 N N . ALA A 1 95 ? 5.333 -2.537 -2.272 1.00 98.19 95 ALA A N 1
ATOM 679 C CA . ALA A 1 95 ? 4.831 -3.217 -3.462 1.00 98.19 95 ALA A CA 1
ATOM 680 C C . ALA A 1 95 ? 5.618 -2.836 -4.723 1.00 98.19 95 ALA A C 1
ATOM 682 O O . ALA A 1 95 ? 5.961 -3.711 -5.513 1.00 98.19 95 ALA A O 1
ATOM 683 N N . VAL A 1 96 ? 5.945 -1.553 -4.896 1.00 98.25 96 VAL A N 1
ATOM 684 C CA . VAL A 1 96 ? 6.751 -1.077 -6.029 1.00 98.25 96 VAL A CA 1
ATOM 685 C C . VAL A 1 96 ? 8.169 -1.642 -5.964 1.00 98.25 96 VAL A C 1
ATOM 687 O O . VAL A 1 96 ? 8.654 -2.153 -6.969 1.00 98.25 96 VAL A O 1
ATOM 690 N N . VAL A 1 97 ? 8.818 -1.618 -4.795 1.00 98.19 97 VAL A N 1
ATOM 691 C CA . VAL A 1 97 ? 10.166 -2.185 -4.612 1.00 98.19 97 VAL A CA 1
ATOM 692 C C . VAL A 1 97 ? 10.177 -3.676 -4.942 1.00 98.19 97 VAL A C 1
ATOM 694 O O . VAL A 1 97 ? 11.011 -4.118 -5.727 1.00 98.19 97 VAL A O 1
ATOM 697 N N . LEU A 1 98 ? 9.230 -4.447 -4.401 1.00 98.00 98 LEU A N 1
ATOM 698 C CA . LEU A 1 98 ? 9.138 -5.882 -4.672 1.00 98.00 98 LEU A CA 1
ATOM 699 C C . LEU A 1 98 ? 8.835 -6.172 -6.144 1.00 98.00 98 LEU A C 1
ATOM 701 O O . LEU A 1 98 ? 9.444 -7.067 -6.724 1.00 98.00 98 LEU A O 1
ATOM 705 N N . ALA A 1 99 ? 7.945 -5.401 -6.771 1.00 97.12 99 ALA A N 1
ATOM 706 C CA . ALA A 1 99 ? 7.680 -5.526 -8.199 1.00 97.12 99 ALA A CA 1
ATOM 707 C C . ALA A 1 99 ? 8.951 -5.270 -9.025 1.00 97.12 99 ALA A C 1
ATOM 709 O O . ALA A 1 99 ? 9.233 -6.036 -9.942 1.00 97.12 99 ALA A O 1
ATOM 710 N N . GLY A 1 100 ? 9.757 -4.272 -8.647 1.00 97.56 100 GLY A N 1
ATOM 711 C CA . GLY A 1 100 ? 11.019 -3.948 -9.315 1.00 97.56 100 GLY A CA 1
ATOM 712 C C . GLY A 1 100 ? 12.106 -5.014 -9.211 1.00 97.56 100 GLY A C 1
ATOM 713 O O . GLY A 1 100 ? 13.007 -5.035 -10.045 1.00 97.56 100 GLY A O 1
ATOM 714 N N . ILE A 1 101 ? 12.018 -5.922 -8.236 1.00 97.88 101 ILE A N 1
ATOM 715 C CA . ILE A 1 101 ? 12.915 -7.084 -8.142 1.00 97.88 101 ILE A CA 1
ATOM 716 C C . ILE A 1 101 ? 12.556 -8.135 -9.202 1.00 97.88 101 ILE A C 1
ATOM 718 O O . ILE A 1 101 ? 13.436 -8.811 -9.729 1.00 97.88 101 ILE A O 1
ATOM 722 N N . VAL A 1 102 ? 11.265 -8.295 -9.506 1.00 96.12 102 VAL A N 1
ATOM 723 C CA . VAL A 1 102 ? 10.761 -9.379 -10.364 1.00 96.12 102 VAL A CA 1
ATOM 724 C C . VAL A 1 102 ? 10.659 -8.947 -11.827 1.00 96.12 102 VAL A C 1
ATOM 726 O O . VAL A 1 102 ? 10.896 -9.753 -12.725 1.00 96.12 102 VAL A O 1
ATOM 729 N N . VAL A 1 103 ? 10.300 -7.687 -12.080 1.00 93.25 103 VAL A N 1
ATOM 730 C CA . VAL A 1 103 ? 10.079 -7.139 -13.423 1.00 93.25 103 VAL A CA 1
ATOM 731 C C . VAL A 1 103 ? 10.619 -5.710 -13.540 1.00 93.25 103 VAL A C 1
ATOM 733 O O . VAL A 1 103 ? 10.602 -4.963 -12.562 1.00 93.25 103 VAL A O 1
ATOM 736 N N . PRO A 1 104 ? 11.069 -5.280 -14.734 1.00 95.19 104 PRO A N 1
ATOM 737 C CA . PRO A 1 104 ? 11.425 -3.885 -14.958 1.00 95.19 104 PRO A CA 1
ATOM 738 C C . PRO A 1 104 ? 10.195 -2.989 -14.773 1.00 95.19 104 PRO A C 1
ATOM 740 O O . PRO A 1 104 ? 9.137 -3.239 -15.349 1.00 95.19 104 PRO A O 1
ATOM 743 N N . LEU A 1 105 ? 10.344 -1.937 -13.968 1.00 96.75 105 LEU A N 1
ATOM 744 C CA . LEU A 1 105 ? 9.260 -1.005 -13.673 1.00 96.75 105 LEU A CA 1
ATOM 745 C C . LEU A 1 105 ? 9.144 0.054 -14.764 1.00 96.75 105 LEU A C 1
ATOM 747 O O . LEU A 1 105 ? 10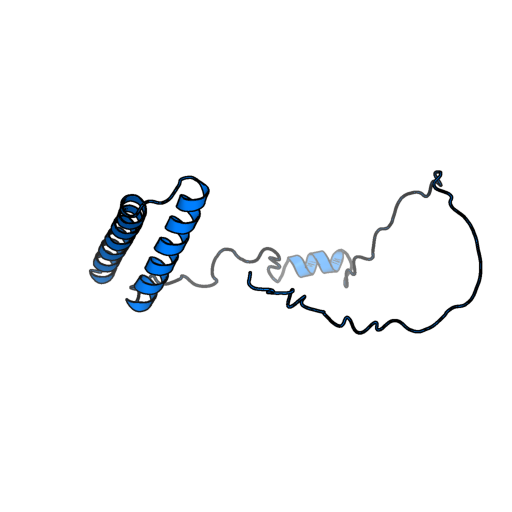.069 0.835 -14.988 1.00 96.75 105 LEU A O 1
ATOM 751 N N . ASP A 1 106 ? 7.973 0.129 -15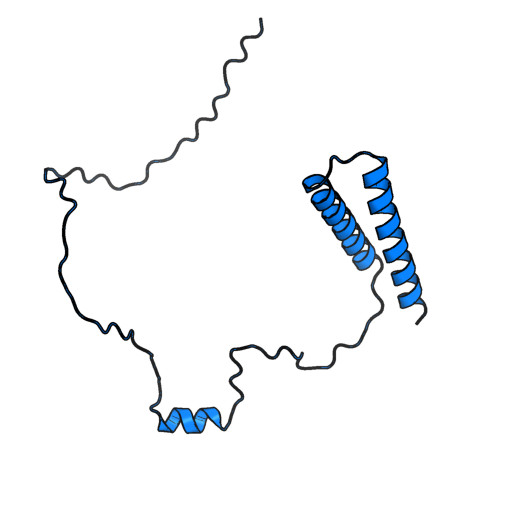.384 1.00 97.31 106 ASP A N 1
ATOM 752 C CA . ASP A 1 106 ? 7.565 1.263 -16.202 1.00 97.31 106 ASP A CA 1
ATOM 753 C C . ASP A 1 106 ? 6.536 2.137 -15.450 1.00 97.31 106 ASP A C 1
ATOM 755 O O . ASP A 1 106 ? 5.913 1.684 -14.478 1.00 97.31 106 ASP A O 1
ATOM 759 N N . PRO A 1 107 ? 6.314 3.392 -15.886 1.00 97.94 107 PRO A N 1
ATOM 760 C CA . PRO A 1 107 ? 5.380 4.298 -15.220 1.00 97.94 107 PRO A CA 1
ATOM 761 C C . PRO A 1 107 ? 3.951 3.751 -15.106 1.00 97.94 107 PRO A C 1
ATOM 763 O O . PRO A 1 107 ? 3.262 4.042 -14.126 1.00 97.94 107 PRO A O 1
ATOM 766 N N . THR A 1 108 ? 3.501 2.939 -16.067 1.00 98.00 108 THR A N 1
ATOM 767 C CA . THR A 1 108 ? 2.163 2.329 -16.052 1.00 98.00 108 THR A CA 1
ATOM 768 C C . THR A 1 108 ? 2.046 1.305 -14.936 1.00 98.00 108 THR A C 1
ATOM 770 O O . THR A 1 108 ? 1.058 1.310 -14.200 1.00 98.00 108 THR A O 1
ATOM 773 N N . THR A 1 109 ? 3.058 0.452 -14.768 1.00 96.38 109 THR A N 1
ATOM 774 C CA . THR A 1 109 ? 3.091 -0.551 -13.697 1.00 96.38 109 THR A CA 1
ATOM 775 C C . THR A 1 109 ? 3.085 0.118 -12.324 1.00 96.38 109 THR A C 1
ATOM 777 O O . THR A 1 109 ? 2.249 -0.212 -11.481 1.00 96.38 109 THR A O 1
ATOM 780 N N . VAL A 1 110 ? 3.937 1.127 -12.118 1.00 98.25 110 VAL A N 1
ATOM 781 C CA . VAL A 1 110 ? 3.983 1.893 -10.858 1.00 98.25 110 VAL A CA 1
ATOM 782 C C . VAL A 1 110 ? 2.647 2.587 -10.581 1.00 98.25 110 VAL A C 1
ATOM 784 O O . VAL A 1 110 ? 2.126 2.513 -9.464 1.00 98.25 110 VAL A O 1
ATOM 787 N N . GLY A 1 111 ? 2.058 3.222 -11.599 1.00 98.25 111 GLY A N 1
ATOM 788 C CA . GLY A 1 111 ? 0.757 3.878 -11.493 1.00 98.25 111 GLY A CA 1
ATOM 789 C C . GLY A 1 111 ? -0.371 2.901 -11.160 1.00 98.25 111 GLY A C 1
ATOM 790 O O . GLY A 1 111 ? -1.220 3.208 -10.326 1.00 98.25 111 GLY A O 1
ATOM 791 N N . THR A 1 112 ? -0.347 1.702 -11.742 1.00 98.25 112 THR A N 1
ATOM 792 C CA . THR A 1 112 ? -1.344 0.655 -11.483 1.00 98.25 112 THR A CA 1
ATOM 793 C C . THR A 1 112 ? -1.251 0.144 -10.048 1.00 98.25 112 THR A C 1
ATOM 795 O O . THR A 1 112 ? -2.263 0.116 -9.351 1.00 98.25 112 THR A O 1
ATOM 798 N N . ILE A 1 113 ? -0.045 -0.195 -9.576 1.00 98.06 113 ILE A N 1
ATOM 799 C CA . ILE A 1 113 ? 0.191 -0.638 -8.191 1.00 98.06 113 ILE A CA 1
ATOM 800 C C . ILE A 1 113 ? -0.302 0.427 -7.209 1.00 98.06 113 ILE A C 1
ATOM 802 O O . ILE A 1 113 ? -1.102 0.141 -6.318 1.00 98.06 113 ILE A O 1
ATOM 806 N N . THR A 1 114 ? 0.131 1.671 -7.417 1.00 98.56 114 THR A N 1
ATOM 807 C CA . THR A 1 114 ? -0.247 2.802 -6.566 1.00 98.56 114 THR A CA 1
ATOM 808 C C . THR A 1 114 ? -1.761 3.001 -6.559 1.00 98.56 114 THR A C 1
ATOM 810 O O . THR A 1 114 ? -2.368 3.088 -5.494 1.00 98.56 114 THR A O 1
ATOM 813 N N . GLY A 1 115 ? -2.388 3.025 -7.737 1.00 98.50 115 GLY A N 1
ATOM 814 C CA . GLY A 1 115 ? -3.824 3.242 -7.887 1.00 98.50 115 GLY A CA 1
ATOM 815 C C . GLY A 1 115 ? -4.662 2.164 -7.204 1.00 98.50 115 GLY A C 1
ATOM 816 O O . GLY A 1 115 ? -5.599 2.496 -6.481 1.00 98.50 115 GLY A O 1
ATOM 817 N N . VAL A 1 116 ? -4.306 0.887 -7.376 1.00 98.62 116 VAL A N 1
ATOM 818 C CA . VAL A 1 116 ? -5.013 -0.241 -6.748 1.00 98.62 116 VAL A CA 1
ATOM 819 C C . VAL A 1 116 ? -4.913 -0.174 -5.226 1.00 98.62 116 VAL A C 1
ATOM 821 O O . VAL A 1 116 ? -5.928 -0.308 -4.542 1.00 98.62 116 VAL A O 1
ATOM 824 N N . ILE A 1 117 ? -3.717 0.072 -4.688 1.00 98.62 117 ILE A N 1
ATOM 825 C CA . ILE A 1 117 ? -3.498 0.131 -3.238 1.00 98.62 117 ILE A CA 1
ATOM 826 C C . ILE A 1 117 ? -4.234 1.327 -2.625 1.00 98.62 117 ILE A C 1
ATOM 828 O O . ILE A 1 117 ? -4.942 1.161 -1.634 1.00 98.62 117 ILE A O 1
ATOM 832 N N . VAL A 1 118 ? -4.130 2.516 -3.227 1.00 98.50 118 VAL A N 1
ATOM 833 C CA . VAL A 1 118 ? -4.807 3.727 -2.736 1.00 98.50 118 VAL A CA 1
ATOM 834 C C . VAL A 1 118 ? -6.328 3.580 -2.799 1.00 98.50 118 VAL A C 1
ATOM 836 O O . VAL A 1 118 ? -7.011 3.937 -1.839 1.00 98.50 118 VAL A O 1
ATOM 839 N N . LEU A 1 119 ? -6.875 3.017 -3.883 1.00 98.62 119 LEU A N 1
ATOM 840 C CA . LEU A 1 119 ? -8.310 2.730 -3.978 1.00 98.62 119 LEU A CA 1
ATOM 841 C C . LEU A 1 119 ? -8.755 1.736 -2.905 1.00 98.62 119 LEU A C 1
ATOM 843 O O . LEU A 1 119 ? -9.748 1.987 -2.224 1.00 98.62 119 LEU A O 1
ATOM 847 N N . GLY A 1 120 ? -8.019 0.637 -2.724 1.00 98.19 120 GLY A N 1
ATOM 848 C CA . GLY A 1 120 ? -8.315 -0.361 -1.698 1.00 98.19 120 GLY A CA 1
ATOM 849 C C . GLY A 1 120 ? -8.304 0.238 -0.292 1.00 98.19 120 GLY A C 1
ATOM 850 O O . GLY A 1 120 ? -9.270 0.079 0.455 1.00 98.19 120 GLY A O 1
ATOM 851 N N . ALA A 1 121 ? -7.262 0.999 0.043 1.00 97.44 121 ALA A N 1
ATOM 852 C CA . ALA A 1 121 ? -7.154 1.697 1.319 1.00 97.44 121 ALA A CA 1
ATOM 853 C C . ALA A 1 121 ? -8.293 2.707 1.524 1.00 97.44 121 ALA A C 1
ATOM 855 O O . ALA A 1 121 ? -8.881 2.759 2.602 1.00 97.44 121 ALA A O 1
ATOM 856 N N . GLY A 1 122 ? -8.653 3.468 0.487 1.00 97.38 122 GLY A N 1
ATOM 857 C CA . GLY A 1 122 ? -9.760 4.422 0.530 1.00 97.38 122 GLY A CA 1
ATOM 858 C C . GLY A 1 122 ? -11.116 3.754 0.767 1.00 97.38 122 GLY A C 1
ATOM 859 O O . GLY A 1 122 ? -11.892 4.221 1.601 1.00 97.38 122 GLY A O 1
ATOM 860 N N . VAL A 1 123 ? -11.390 2.636 0.086 1.00 97.38 123 VAL A N 1
ATOM 861 C CA . VAL A 1 123 ? -12.615 1.845 0.288 1.00 97.38 123 VAL A CA 1
ATOM 862 C C . VAL A 1 123 ? -12.670 1.291 1.709 1.00 97.38 123 VAL A C 1
ATOM 864 O O . VAL A 1 123 ? -13.687 1.451 2.380 1.00 97.38 123 VAL A O 1
ATOM 867 N N . LEU A 1 124 ? -11.580 0.691 2.197 1.00 95.31 124 LEU A N 1
ATOM 868 C CA . LEU A 1 124 ? -11.505 0.171 3.564 1.00 95.31 124 LEU A CA 1
ATOM 869 C C . LEU A 1 124 ? -11.715 1.284 4.592 1.00 95.31 124 LEU A C 1
ATOM 871 O O . LEU A 1 124 ? -12.546 1.141 5.485 1.00 95.31 124 LEU A O 1
ATOM 875 N N . TYR A 1 125 ? -11.033 2.417 4.436 1.00 95.69 125 TYR A N 1
ATOM 876 C CA . TYR A 1 125 ? -11.201 3.569 5.314 1.00 95.69 125 TYR A CA 1
ATOM 877 C C . TYR A 1 125 ? -12.654 4.052 5.354 1.00 95.69 125 TYR A C 1
ATOM 879 O O . TYR A 1 125 ? -13.205 4.260 6.433 1.00 95.69 125 TYR A O 1
ATOM 887 N N . ALA A 1 126 ? -13.303 4.176 4.193 1.00 94.75 126 ALA A N 1
ATOM 888 C CA . ALA A 1 126 ? -14.703 4.576 4.108 1.00 94.75 126 ALA A CA 1
ATOM 889 C C . ALA A 1 126 ? -15.645 3.568 4.787 1.00 94.75 126 ALA A C 1
ATOM 891 O O . ALA A 1 126 ? -16.597 3.977 5.451 1.00 94.75 126 ALA A O 1
ATOM 892 N N . LEU A 1 127 ? -15.376 2.266 4.654 1.00 94.56 127 LEU A N 1
ATOM 893 C CA . LEU A 1 127 ? -16.145 1.216 5.321 1.00 94.56 127 LEU A CA 1
ATOM 894 C C . LEU A 1 127 ? -15.990 1.285 6.840 1.00 94.56 127 LEU A C 1
ATOM 896 O O . LEU A 1 127 ? -16.996 1.292 7.541 1.00 94.56 127 LEU A O 1
ATOM 900 N N . PHE A 1 128 ? -14.765 1.397 7.352 1.00 91.31 128 PHE A N 1
ATOM 901 C CA . PHE A 1 128 ? -14.523 1.470 8.795 1.00 91.31 128 PHE A CA 1
ATOM 902 C C . PHE A 1 128 ? -15.066 2.743 9.437 1.00 91.31 128 PHE A C 1
ATOM 904 O O . PHE A 1 128 ? -15.394 2.728 10.614 1.00 91.31 128 PHE A O 1
ATOM 911 N N . ARG A 1 129 ? -15.159 3.845 8.690 1.00 90.56 129 ARG A N 1
ATOM 912 C CA . ARG A 1 129 ? -15.704 5.106 9.207 1.00 90.56 129 ARG A CA 1
ATOM 913 C C . ARG A 1 129 ? -17.230 5.183 9.162 1.00 90.56 129 ARG A C 1
ATOM 915 O O . ARG A 1 129 ? -17.803 6.143 9.669 1.00 90.56 129 ARG A O 1
ATOM 922 N N . ARG A 1 130 ? -17.879 4.240 8.476 1.00 86.12 130 ARG A N 1
ATOM 923 C CA . ARG A 1 130 ? -19.340 4.160 8.376 1.00 86.12 130 ARG A CA 1
ATOM 924 C C . ARG A 1 130 ? -19.975 3.551 9.630 1.00 86.12 130 ARG A C 1
ATOM 926 O O . ARG A 1 130 ? -21.145 3.835 9.884 1.00 86.12 130 ARG A O 1
ATOM 933 N N . PHE A 1 131 ? -19.242 2.694 10.331 1.00 65.38 131 PHE A N 1
ATOM 934 C CA . PHE A 1 131 ? -19.671 2.002 11.545 1.00 65.38 131 PHE A CA 1
ATOM 935 C C . PHE A 1 131 ? -19.029 2.651 12.769 1.00 65.38 131 PHE A C 1
ATOM 937 O O . PHE A 1 131 ? -19.690 2.619 13.827 1.00 65.38 131 PHE A O 1
#

Sequence (131 aa):
MADDEADEWRFSVDEVGPDDEDENEREAGWGNDGDATRDDDGPTVTVGGPERAAEELSEEGGNVAGTLAPGSAVEPGTPGFENVAFATAGAVLTAVVLAGIVVPLDPTTVGTITGVIVLGAGVLYALFRRF

pLDDT: mean 72.76, std 21.37, range [34.75, 98.62]

Foldseek 3Di:
DDPPPDPPPDDPDPDDDDDDPDDDDDDDDDDDDDDDDDDPPDDPPDPDPPVVVVVVVPPDDPPPVDDPDDPDDDDDDQDDPVNLVVVLVVQLVVVQVVCVVVDPDDPVNSCVSSVVSVVVSVVVNVVSVVD